Protein AF-A0A3P7NW71-F1 (afdb_monomer_lite)

Foldseek 3Di:
DPDADDLEFDDQDDQDPVNVVVLVVVLVVQLPDPVVVVVLVVCVVVPNADPDSVRRSVVVCCQFVVACDPPDGRGDGNVCQQAQFHQDPNDTHNPDHVVNVVVVVVVD

Radius of gyration: 15.37 Å; chains: 1; bounding box: 34×36×39 Å

Sequence (108 aa):
MTKLLHAEVGVSEQETPDEKKEQDTFLDALMNSPVMKEVHKYLVSIRLAPRTPKDFKELLRKLWFTRYRRGRPNDSSGFEHVFVGEIKNGEVTGFHNWVTFCEQEAKG

Structure (mmCIF, N/CA/C/O backbone):
data_AF-A0A3P7NW71-F1
#
_entry.id   AF-A0A3P7NW71-F1
#
loop_
_atom_site.group_PDB
_atom_site.id
_atom_site.type_symbol
_atom_site.label_atom_id
_atom_site.label_alt_id
_atom_site.label_comp_id
_atom_site.label_asym_id
_atom_site.label_entity_id
_atom_site.label_seq_id
_atom_site.pdbx_PDB_ins_code
_atom_site.Cartn_x
_atom_site.Cartn_y
_atom_site.Cartn_z
_atom_site.occupancy
_atom_site.B_iso_or_equiv
_atom_site.auth_seq_id
_atom_site.auth_comp_id
_atom_site.auth_asym_id
_atom_site.auth_atom_id
_atom_site.pdbx_PDB_model_num
ATOM 1 N N . MET A 1 1 ? -6.112 -4.523 16.180 1.00 43.19 1 MET A N 1
ATOM 2 C CA . MET A 1 1 ? -5.558 -3.759 15.040 1.00 43.19 1 MET A CA 1
ATOM 3 C C . MET A 1 1 ? -6.007 -2.293 15.139 1.00 43.19 1 MET A C 1
ATOM 5 O O . MET A 1 1 ? -6.425 -1.691 14.166 1.00 43.19 1 MET A O 1
ATOM 9 N N . THR A 1 2 ? -6.009 -1.709 16.344 1.00 37.69 2 THR A N 1
ATOM 10 C CA . THR A 1 2 ? -7.064 -0.741 16.716 1.00 37.69 2 THR A CA 1
ATOM 11 C C . THR A 1 2 ? -6.586 0.702 16.881 1.00 37.69 2 THR A C 1
ATOM 13 O O . THR A 1 2 ? -7.177 1.443 17.659 1.00 37.69 2 THR A O 1
ATOM 16 N N . LYS A 1 3 ? -5.509 1.124 16.212 1.00 46.59 3 LYS A N 1
ATOM 17 C CA . LYS A 1 3 ? -4.947 2.460 16.476 1.00 46.59 3 LYS A CA 1
ATOM 18 C C . LYS A 1 3 ? -4.330 3.164 15.271 1.00 46.59 3 LYS A C 1
ATOM 20 O O . LYS A 1 3 ? -3.383 3.914 15.441 1.00 46.59 3 LYS A O 1
ATOM 25 N N . LEU A 1 4 ? -4.829 2.876 14.076 1.00 51.03 4 LEU A N 1
ATOM 26 C CA . LEU A 1 4 ? -4.098 3.199 12.854 1.00 51.03 4 LEU A CA 1
ATOM 27 C C . LEU A 1 4 ? -4.717 4.310 12.010 1.00 51.03 4 LEU A C 1
ATOM 29 O O . LEU A 1 4 ? -4.003 4.904 11.215 1.00 51.03 4 LEU A O 1
ATOM 33 N N . LEU A 1 5 ? -6.032 4.539 12.078 1.00 53.88 5 LEU A N 1
ATOM 34 C CA . LEU A 1 5 ? -6.717 5.314 11.039 1.00 53.88 5 LEU A CA 1
ATOM 35 C C . LEU A 1 5 ? -7.794 6.194 11.672 1.00 53.88 5 LEU A C 1
ATOM 37 O O . LEU A 1 5 ? -8.696 5.703 12.358 1.00 53.88 5 LEU A O 1
ATOM 41 N N . HIS A 1 6 ? -7.670 7.500 11.456 1.00 59.22 6 HIS A N 1
ATOM 42 C CA . HIS A 1 6 ? -8.664 8.483 11.851 1.00 59.22 6 HIS A CA 1
ATOM 43 C C . HIS A 1 6 ? -9.752 8.522 10.775 1.00 59.22 6 HIS A C 1
ATOM 45 O O . HIS A 1 6 ? -9.500 8.870 9.628 1.00 59.22 6 HIS A O 1
ATOM 51 N N . ALA A 1 7 ? -10.983 8.151 11.134 1.00 55.59 7 ALA A N 1
ATOM 52 C CA . ALA A 1 7 ? -12.122 8.238 10.215 1.00 55.59 7 ALA A CA 1
ATOM 53 C C . ALA A 1 7 ? -12.509 9.697 9.887 1.00 55.59 7 ALA A C 1
ATOM 55 O O . ALA A 1 7 ? -13.303 9.938 8.976 1.00 55.59 7 ALA A O 1
ATOM 56 N N . GLU A 1 8 ? -11.976 10.665 10.642 1.00 54.78 8 GLU A N 1
ATOM 57 C CA . GLU A 1 8 ? -12.226 12.091 10.458 1.00 54.78 8 GLU A CA 1
ATOM 58 C C . GLU A 1 8 ? -11.307 12.689 9.394 1.00 54.78 8 GLU A C 1
ATOM 60 O O . GLU A 1 8 ? -10.094 12.794 9.559 1.00 54.78 8 GLU A O 1
ATOM 65 N N . VAL A 1 9 ? -11.915 13.156 8.308 1.00 52.72 9 VAL A N 1
ATOM 66 C CA . VAL A 1 9 ? -11.212 13.882 7.249 1.00 52.72 9 VAL A CA 1
ATOM 67 C C . VAL A 1 9 ? -11.011 15.342 7.673 1.00 52.72 9 VAL A C 1
ATOM 69 O O . VAL A 1 9 ? -11.931 15.981 8.184 1.00 52.72 9 VAL A O 1
ATOM 72 N N . GLY A 1 10 ? -9.841 15.922 7.393 1.00 49.41 10 GLY A N 1
ATOM 73 C CA . GLY A 1 10 ? -9.595 17.367 7.543 1.00 49.41 10 GLY A CA 1
ATOM 74 C C . GLY A 1 10 ? -8.638 17.778 8.668 1.00 49.41 10 GLY A C 1
ATOM 75 O O . GLY A 1 10 ? -8.471 18.982 8.896 1.00 49.41 10 GLY A O 1
ATOM 76 N N . VAL A 1 11 ? -7.974 16.826 9.328 1.00 54.38 11 VAL A N 1
ATOM 77 C CA . VAL A 1 11 ? -6.870 17.083 10.266 1.00 54.38 11 VAL A CA 1
ATOM 78 C C . VAL A 1 11 ? -5.536 16.861 9.548 1.00 54.38 11 VAL A C 1
ATOM 80 O O . VAL A 1 11 ? -5.326 15.847 8.892 1.00 54.38 11 VAL A O 1
ATOM 83 N N . SER A 1 12 ? -4.627 17.838 9.631 1.00 53.16 12 SER A N 1
ATOM 84 C CA . SER A 1 12 ? -3.265 17.679 9.111 1.00 53.16 12 SER A CA 1
ATOM 85 C C . SER A 1 12 ? -2.478 16.803 10.074 1.00 53.16 12 SER A C 1
ATOM 87 O O . SER A 1 12 ? -1.990 17.287 11.093 1.00 53.16 12 SER A O 1
ATOM 89 N N . GLU A 1 13 ? -2.316 15.539 9.733 1.00 59.84 13 GLU A N 1
ATOM 90 C CA . GLU A 1 13 ? -1.538 14.589 10.519 1.00 59.84 13 GLU A CA 1
ATOM 91 C C . GLU A 1 13 ? -0.178 14.321 9.858 1.00 59.84 13 GLU A C 1
ATOM 93 O O . GLU A 1 13 ? -0.048 14.276 8.631 1.00 59.84 13 GLU A O 1
ATOM 98 N N . GLN A 1 14 ? 0.863 14.199 10.682 1.00 65.94 14 GLN A N 1
ATOM 99 C CA . GLN A 1 14 ? 2.174 13.733 10.239 1.00 65.94 14 GLN A CA 1
ATOM 100 C C . GLN A 1 14 ? 2.241 12.226 10.446 1.00 65.94 14 GLN A C 1
ATOM 102 O O . GLN A 1 14 ? 1.896 11.753 11.524 1.00 65.94 14 GLN A O 1
ATOM 107 N N . GLU A 1 15 ? 2.718 11.503 9.431 1.00 72.75 15 GLU A N 1
ATOM 108 C CA . GLU A 1 15 ? 2.948 10.062 9.534 1.00 72.75 15 GLU A CA 1
ATOM 109 C C . GLU A 1 15 ? 3.904 9.764 10.694 1.00 72.75 15 GLU A C 1
ATOM 111 O O . GLU A 1 15 ? 5.027 10.283 10.745 1.00 72.75 15 GLU A O 1
ATOM 116 N N . THR A 1 16 ? 3.461 8.930 11.629 1.00 81.50 16 THR A N 1
ATOM 117 C CA . THR A 1 16 ? 4.293 8.517 12.759 1.00 81.50 16 THR A CA 1
ATOM 118 C C . THR A 1 16 ? 5.237 7.375 12.358 1.00 81.50 16 THR A C 1
ATOM 120 O O . THR A 1 16 ? 4.962 6.621 11.419 1.00 81.50 16 THR A O 1
ATOM 123 N N . PRO A 1 17 ? 6.368 7.182 13.065 1.00 84.81 17 PRO A N 1
ATOM 124 C CA . PRO A 1 17 ? 7.246 6.036 12.818 1.00 84.81 17 PRO A CA 1
ATOM 125 C C . PRO A 1 17 ? 6.540 4.676 12.945 1.00 84.81 17 PRO A C 1
ATOM 127 O O . PRO A 1 17 ? 6.888 3.741 12.221 1.00 84.81 17 PRO A O 1
ATOM 130 N N . ASP A 1 18 ? 5.554 4.574 13.840 1.00 84.44 18 ASP A N 1
ATOM 131 C CA . ASP A 1 18 ? 4.770 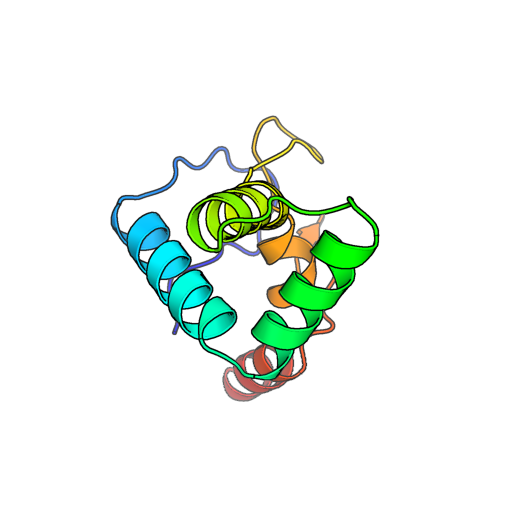3.355 14.044 1.00 84.44 18 ASP A CA 1
ATOM 132 C C . ASP A 1 18 ? 3.831 3.094 12.860 1.00 84.44 18 ASP A C 1
ATOM 134 O O . ASP A 1 18 ? 3.857 1.996 12.304 1.00 84.44 18 ASP A O 1
ATOM 138 N N . GLU A 1 19 ? 3.114 4.117 12.382 1.00 81.69 19 GLU A N 1
ATOM 139 C CA . GLU A 1 19 ? 2.273 4.015 11.179 1.00 81.69 19 GLU A CA 1
ATOM 140 C C . GLU A 1 19 ? 3.093 3.576 9.966 1.00 81.69 19 GLU A C 1
ATOM 142 O O . GLU A 1 19 ? 2.701 2.672 9.228 1.00 81.69 19 GLU A O 1
ATOM 147 N N . LYS A 1 20 ? 4.281 4.161 9.777 1.00 86.94 20 LYS A N 1
ATOM 148 C CA . LYS A 1 20 ? 5.178 3.777 8.685 1.00 86.94 20 LYS A CA 1
ATOM 149 C C . LYS A 1 20 ? 5.593 2.307 8.771 1.00 86.94 20 LYS A C 1
ATOM 151 O O . LYS A 1 20 ? 5.622 1.604 7.760 1.00 86.94 20 LYS A O 1
ATOM 156 N N . LYS A 1 21 ? 5.898 1.821 9.977 1.00 89.75 21 LYS A N 1
ATOM 157 C CA . LYS A 1 21 ? 6.245 0.414 10.215 1.00 89.75 21 LYS A CA 1
ATOM 158 C C . LYS A 1 21 ? 5.066 -0.514 9.916 1.00 89.75 21 LYS A C 1
ATOM 160 O O . LYS A 1 21 ? 5.259 -1.606 9.375 1.00 89.75 21 LYS A O 1
ATOM 165 N N . GLU A 1 22 ? 3.854 -0.100 10.251 1.00 88.12 22 GLU A N 1
ATOM 166 C CA . GLU A 1 22 ? 2.640 -0.867 9.980 1.00 88.12 22 GLU A CA 1
ATOM 167 C C . GLU A 1 22 ? 2.313 -0.903 8.483 1.00 88.12 22 GLU A C 1
ATOM 169 O O . GLU A 1 22 ? 2.054 -1.985 7.950 1.00 88.12 22 GLU A O 1
ATOM 174 N N . GLN A 1 23 ? 2.436 0.224 7.773 1.00 91.38 23 GLN A N 1
ATOM 175 C CA . GLN A 1 23 ? 2.338 0.266 6.310 1.00 91.38 23 GLN A CA 1
ATOM 176 C C . GLN A 1 23 ? 3.373 -0.650 5.648 1.00 91.38 23 GLN A C 1
ATOM 178 O O . GLN A 1 23 ? 3.044 -1.403 4.730 1.00 91.38 23 GLN A O 1
ATOM 183 N N . ASP A 1 24 ? 4.623 -0.622 6.122 1.00 93.38 24 ASP A N 1
ATOM 184 C CA . ASP A 1 24 ? 5.686 -1.487 5.610 1.00 93.38 24 ASP A CA 1
ATOM 185 C C . ASP A 1 24 ? 5.353 -2.965 5.807 1.00 93.38 24 ASP A C 1
ATOM 187 O O . ASP A 1 24 ? 5.483 -3.744 4.859 1.00 93.38 24 ASP A O 1
ATOM 191 N N . THR A 1 25 ? 4.858 -3.321 6.995 1.00 95.44 25 THR A N 1
ATOM 192 C CA . THR A 1 25 ? 4.432 -4.684 7.342 1.00 95.44 25 THR A CA 1
ATOM 193 C C . THR A 1 25 ? 3.274 -5.147 6.456 1.00 95.44 25 THR A C 1
ATOM 195 O O . THR A 1 25 ? 3.306 -6.256 5.919 1.00 95.44 25 THR A O 1
ATOM 198 N N . PHE A 1 26 ? 2.268 -4.291 6.255 1.00 94.62 26 PHE A N 1
ATOM 199 C CA . PHE A 1 26 ? 1.139 -4.565 5.368 1.00 94.62 26 PHE A CA 1
ATOM 200 C C . PHE A 1 26 ? 1.598 -4.791 3.924 1.00 94.62 26 PHE A C 1
ATOM 202 O O . PHE A 1 26 ? 1.232 -5.790 3.303 1.00 94.62 26 PHE A O 1
ATOM 209 N N . LEU A 1 27 ? 2.432 -3.894 3.392 1.00 96.00 27 LEU A N 1
ATOM 210 C CA . LEU A 1 27 ? 2.938 -3.994 2.026 1.00 96.00 27 LEU A CA 1
ATOM 211 C C . LEU A 1 27 ? 3.815 -5.234 1.832 1.00 96.00 27 LEU A C 1
ATOM 213 O O . LEU A 1 27 ? 3.734 -5.862 0.779 1.00 96.00 27 LEU A O 1
ATOM 217 N N . ASP A 1 28 ? 4.619 -5.622 2.823 1.00 96.81 28 ASP A N 1
ATOM 218 C CA . ASP A 1 28 ? 5.406 -6.858 2.759 1.00 96.81 28 ASP A CA 1
ATOM 219 C C . ASP A 1 28 ? 4.517 -8.103 2.736 1.00 96.81 28 ASP A C 1
ATOM 221 O O . ASP A 1 28 ? 4.734 -9.005 1.922 1.00 96.81 28 ASP A O 1
ATOM 225 N N . ALA A 1 29 ? 3.480 -8.152 3.574 1.00 97.38 29 ALA A N 1
ATOM 226 C CA . ALA A 1 29 ? 2.513 -9.245 3.557 1.00 97.38 29 ALA A CA 1
ATOM 227 C C . ALA A 1 29 ? 1.775 -9.320 2.207 1.00 97.38 29 ALA A C 1
ATOM 229 O O . ALA A 1 29 ? 1.671 -10.395 1.608 1.00 97.38 29 ALA A O 1
ATOM 230 N N . LEU A 1 30 ? 1.336 -8.170 1.687 1.00 96.25 30 LEU A N 1
ATOM 231 C CA . LEU A 1 30 ? 0.654 -8.055 0.402 1.00 96.25 30 LEU A CA 1
ATOM 232 C C . LEU A 1 30 ? 1.540 -8.551 -0.746 1.00 96.25 30 LEU A C 1
ATOM 234 O O . LEU A 1 30 ? 1.118 -9.417 -1.511 1.00 96.25 30 LEU A O 1
ATOM 238 N N . MET A 1 31 ? 2.779 -8.059 -0.831 1.00 97.31 31 MET A N 1
ATOM 239 C CA . MET A 1 31 ? 3.761 -8.427 -1.859 1.00 97.31 31 MET A CA 1
ATOM 240 C C . MET A 1 31 ? 4.128 -9.915 -1.837 1.00 97.31 31 MET A C 1
ATOM 242 O O . MET A 1 31 ? 4.432 -10.500 -2.879 1.00 97.31 31 MET A O 1
ATOM 246 N N . ASN A 1 32 ? 4.081 -10.552 -0.665 1.00 97.06 32 ASN A N 1
ATOM 247 C CA . ASN A 1 32 ? 4.370 -11.976 -0.524 1.00 97.06 32 ASN A CA 1
ATOM 248 C C . ASN A 1 32 ? 3.213 -12.890 -0.957 1.00 97.06 32 ASN A C 1
ATOM 250 O O . ASN A 1 32 ? 3.451 -14.076 -1.223 1.00 97.06 32 ASN A O 1
ATOM 254 N N . SER A 1 33 ? 1.995 -12.357 -1.084 1.00 97.88 33 SER A N 1
ATOM 255 C CA . SER A 1 33 ? 0.821 -13.131 -1.491 1.00 97.88 33 SER A CA 1
ATOM 256 C C . SER A 1 33 ? 0.915 -13.632 -2.946 1.00 97.88 33 SER A C 1
ATOM 258 O O . SER A 1 33 ? 1.454 -12.935 -3.812 1.00 97.88 33 SER A O 1
ATOM 260 N N . PRO A 1 34 ? 0.365 -14.821 -3.265 1.00 98.00 34 PRO A N 1
ATOM 261 C CA . PRO A 1 34 ? 0.308 -15.316 -4.644 1.00 98.00 34 PRO A CA 1
ATOM 262 C C . PRO A 1 34 ? -0.438 -14.367 -5.591 1.00 98.00 34 PRO A C 1
ATOM 264 O O . PRO A 1 34 ? -0.000 -14.143 -6.715 1.00 98.00 34 PRO A O 1
ATOM 267 N N . VAL A 1 35 ? -1.527 -13.758 -5.112 1.00 98.12 35 VAL A N 1
ATOM 268 C CA . VAL A 1 35 ? -2.349 -12.830 -5.901 1.00 98.12 35 VAL A CA 1
ATOM 269 C C . VAL A 1 35 ? -1.536 -11.610 -6.324 1.00 98.12 35 VAL A C 1
ATOM 271 O O . VAL A 1 35 ? -1.512 -11.271 -7.504 1.00 98.12 35 VAL A O 1
ATOM 274 N N . MET A 1 36 ? -0.820 -10.972 -5.392 1.00 97.69 36 MET A N 1
ATOM 275 C CA . MET A 1 36 ? -0.049 -9.773 -5.726 1.00 97.69 36 MET A CA 1
ATOM 276 C C . MET A 1 36 ? 1.139 -10.079 -6.640 1.00 97.69 36 MET A C 1
ATOM 278 O O . MET A 1 36 ? 1.494 -9.255 -7.480 1.00 97.69 36 MET A O 1
ATOM 282 N N . LYS A 1 37 ? 1.725 -11.278 -6.536 1.00 98.06 37 LYS A N 1
ATOM 283 C CA . LYS A 1 37 ? 2.776 -11.733 -7.458 1.00 98.06 37 LYS A CA 1
ATOM 284 C C . LYS A 1 37 ? 2.262 -11.839 -8.896 1.00 98.06 37 LYS A C 1
ATOM 286 O O . LYS A 1 37 ? 2.940 -11.373 -9.811 1.00 98.06 37 LYS A O 1
ATOM 291 N N . GLU A 1 38 ? 1.058 -12.375 -9.100 1.00 98.44 38 GLU A N 1
ATOM 292 C CA . GLU A 1 38 ? 0.440 -12.425 -10.433 1.00 98.44 38 GLU A CA 1
ATOM 293 C C . GLU A 1 38 ? 0.038 -11.033 -10.940 1.00 98.44 38 GLU A C 1
ATOM 295 O O . GLU A 1 38 ? 0.286 -10.713 -12.103 1.00 98.44 38 GLU A O 1
ATOM 300 N N . VAL A 1 39 ? -0.487 -10.162 -10.068 1.00 98.19 39 VAL A N 1
ATOM 301 C CA . VAL A 1 39 ? -0.767 -8.756 -10.414 1.00 98.19 39 VAL A CA 1
ATOM 302 C C . VAL A 1 39 ? 0.509 -8.048 -10.870 1.00 98.19 39 VAL A C 1
ATOM 304 O O . VAL A 1 39 ? 0.517 -7.419 -11.928 1.00 98.19 39 VAL A O 1
ATOM 307 N N . HIS A 1 40 ? 1.607 -8.179 -10.118 1.00 98.50 40 HIS A N 1
ATOM 308 C CA . HIS A 1 40 ? 2.887 -7.565 -10.470 1.00 98.50 40 HIS A CA 1
ATOM 309 C C . HIS A 1 40 ? 3.390 -8.069 -11.825 1.00 98.50 40 HIS A C 1
ATOM 311 O O . HIS A 1 40 ? 3.704 -7.265 -12.704 1.00 98.50 40 HIS A O 1
ATOM 317 N N . LYS A 1 41 ? 3.385 -9.390 -12.035 1.00 98.38 41 LYS A N 1
ATOM 318 C CA . LYS A 1 41 ? 3.777 -10.019 -13.303 1.00 98.38 41 LYS A CA 1
ATOM 319 C C . LYS A 1 41 ? 2.944 -9.506 -14.480 1.00 98.38 41 LYS A C 1
ATOM 321 O O . LYS A 1 41 ? 3.508 -9.150 -15.517 1.00 98.38 41 LYS A O 1
ATOM 326 N N . TYR A 1 42 ? 1.624 -9.428 -14.318 1.00 98.56 42 TYR A N 1
ATOM 327 C CA . TYR A 1 42 ? 0.725 -8.920 -15.349 1.00 98.56 42 TYR A CA 1
ATOM 328 C C . TYR A 1 42 ? 1.005 -7.447 -15.668 1.00 98.56 42 TYR A C 1
ATOM 330 O O . TYR A 1 42 ? 1.255 -7.115 -16.827 1.00 98.56 42 TYR A O 1
ATOM 338 N N . LEU A 1 43 ? 1.060 -6.573 -14.659 1.00 98.44 43 LEU A N 1
ATOM 339 C CA . LEU A 1 43 ? 1.301 -5.140 -14.857 1.00 98.44 43 LEU A CA 1
ATOM 340 C C . LEU A 1 43 ? 2.671 -4.855 -15.491 1.00 98.44 43 LEU A C 1
ATOM 342 O O . LEU A 1 43 ? 2.791 -3.953 -16.322 1.00 98.44 43 LEU A O 1
ATOM 346 N N . VAL A 1 44 ? 3.696 -5.647 -15.157 1.00 98.38 44 VAL A N 1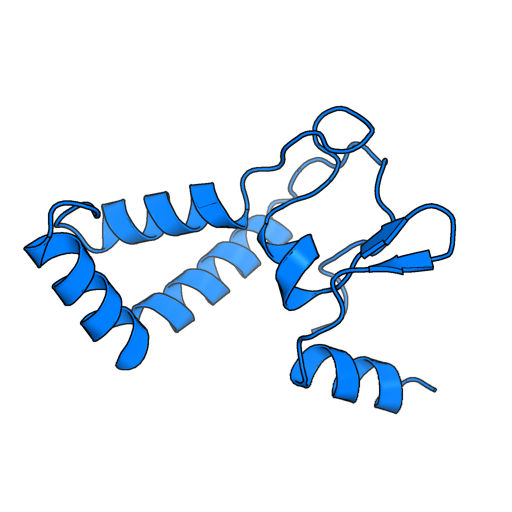
ATOM 347 C CA . VAL A 1 44 ? 5.008 -5.586 -15.819 1.00 98.38 44 VAL A CA 1
ATOM 348 C C . VAL A 1 44 ? 4.904 -5.986 -17.291 1.00 98.38 44 VAL A C 1
ATOM 350 O O . VAL A 1 44 ? 5.488 -5.311 -18.142 1.00 98.38 44 VAL A O 1
ATOM 353 N N . SER A 1 45 ? 4.145 -7.040 -17.615 1.00 98.25 45 SER A N 1
ATOM 354 C CA . SER A 1 45 ? 3.978 -7.510 -18.999 1.00 98.25 45 SER A CA 1
ATOM 355 C C . SER A 1 45 ? 3.347 -6.453 -19.915 1.00 98.25 45 SER A C 1
ATOM 357 O O . SER A 1 45 ? 3.741 -6.330 -21.075 1.00 98.25 45 SER A O 1
ATOM 359 N N . ILE A 1 46 ? 2.454 -5.622 -19.365 1.00 98.31 46 ILE A N 1
ATOM 360 C CA . ILE A 1 46 ? 1.793 -4.515 -20.073 1.00 98.31 46 ILE A CA 1
ATOM 361 C C . ILE A 1 46 ? 2.465 -3.151 -19.847 1.00 98.31 46 ILE A C 1
ATOM 363 O O . ILE A 1 46 ? 1.932 -2.127 -20.264 1.00 98.31 46 ILE A O 1
ATOM 367 N N . ARG A 1 47 ? 3.653 -3.122 -19.226 1.00 97.19 47 ARG A N 1
ATOM 368 C CA . ARG A 1 47 ? 4.473 -1.914 -18.994 1.00 97.19 47 ARG A CA 1
ATOM 369 C C . ARG A 1 47 ? 3.809 -0.834 -18.123 1.00 97.19 47 ARG A C 1
ATOM 371 O O . ARG A 1 47 ? 4.158 0.337 -18.243 1.00 97.19 47 ARG A O 1
ATOM 378 N N . LEU A 1 48 ? 2.902 -1.222 -17.226 1.00 97.44 48 LEU A N 1
ATOM 379 C CA . LEU A 1 48 ? 2.253 -0.319 -16.264 1.00 97.44 48 LEU A CA 1
ATOM 380 C C . LEU A 1 48 ? 2.862 -0.374 -14.855 1.00 97.44 48 LEU A C 1
ATOM 382 O O . LEU A 1 48 ? 2.470 0.409 -13.994 1.00 97.44 48 LEU A O 1
ATOM 386 N N . ALA A 1 49 ? 3.823 -1.269 -14.605 1.00 97.56 49 ALA A N 1
ATOM 387 C CA . ALA A 1 49 ? 4.527 -1.360 -13.328 1.00 97.56 49 ALA A CA 1
ATOM 388 C C . ALA A 1 49 ? 6.052 -1.502 -13.498 1.00 97.56 49 ALA A C 1
ATOM 390 O O . ALA A 1 49 ? 6.516 -2.075 -14.491 1.00 97.56 49 ALA A O 1
ATOM 391 N N . PRO A 1 50 ? 6.845 -1.031 -12.514 1.00 97.62 50 PRO A N 1
ATOM 392 C CA . PRO A 1 50 ? 8.272 -1.312 -12.430 1.00 97.62 50 PRO A CA 1
ATOM 393 C C . PRO A 1 50 ? 8.567 -2.811 -12.395 1.00 97.62 50 PRO A C 1
ATOM 395 O O . PRO A 1 50 ? 7.827 -3.596 -11.806 1.00 97.62 50 PRO A O 1
ATOM 398 N N . ARG A 1 51 ? 9.698 -3.210 -12.984 1.00 96.81 51 ARG A N 1
ATOM 399 C CA . ARG A 1 51 ? 10.092 -4.625 -13.071 1.00 96.81 51 ARG A CA 1
ATOM 400 C C . ARG A 1 51 ? 10.500 -5.222 -11.729 1.00 96.81 51 ARG A C 1
ATOM 402 O O . ARG A 1 51 ? 10.314 -6.417 -11.525 1.00 96.81 51 ARG A O 1
ATOM 409 N N . THR A 1 52 ? 11.091 -4.428 -10.837 1.00 97.50 52 THR A N 1
ATOM 410 C CA . THR A 1 52 ? 11.603 -4.955 -9.569 1.00 97.50 52 THR A CA 1
ATOM 411 C C . THR A 1 52 ? 10.498 -4.967 -8.506 1.00 97.50 52 THR A C 1
ATOM 413 O O . THR A 1 52 ? 9.711 -4.019 -8.435 1.00 97.50 52 THR A O 1
ATOM 416 N N . PRO A 1 53 ? 10.433 -6.000 -7.645 1.00 95.62 53 PRO A N 1
ATOM 417 C CA . PRO A 1 53 ? 9.487 -6.020 -6.529 1.00 95.62 53 PRO A CA 1
ATOM 418 C C . PRO A 1 53 ? 9.668 -4.834 -5.576 1.00 95.62 53 PRO A C 1
ATOM 420 O O . PRO A 1 53 ? 8.687 -4.301 -5.070 1.00 95.62 53 PRO A O 1
ATOM 423 N N . LYS A 1 54 ? 10.913 -4.381 -5.368 1.00 97.00 54 LYS A N 1
ATOM 424 C CA . LYS A 1 54 ? 11.216 -3.211 -4.534 1.00 97.00 54 LYS A CA 1
ATOM 425 C C . LYS A 1 54 ? 10.541 -1.954 -5.082 1.00 97.00 54 LYS A C 1
ATOM 427 O O . LYS A 1 54 ? 9.822 -1.282 -4.352 1.00 97.00 54 LYS A O 1
ATOM 432 N N . ASP A 1 55 ? 10.724 -1.667 -6.368 1.00 97.50 55 ASP A N 1
ATOM 433 C CA . ASP A 1 55 ? 10.144 -0.473 -6.988 1.00 97.50 55 ASP A CA 1
ATOM 434 C C . ASP A 1 55 ? 8.617 -0.582 -7.103 1.00 97.50 55 ASP A C 1
ATOM 436 O O . ASP A 1 55 ? 7.914 0.423 -7.013 1.00 97.50 55 ASP A O 1
ATOM 440 N N . PHE A 1 56 ? 8.083 -1.797 -7.257 1.00 97.62 56 PHE A N 1
ATOM 441 C CA . PHE A 1 56 ? 6.641 -2.027 -7.218 1.00 97.62 56 PHE A CA 1
ATOM 442 C C . PHE A 1 56 ? 6.055 -1.808 -5.814 1.00 97.62 56 PHE A C 1
ATOM 444 O O . PHE A 1 56 ? 5.007 -1.178 -5.695 1.00 97.62 56 PHE A O 1
ATOM 451 N N . LYS A 1 57 ? 6.755 -2.217 -4.743 1.00 97.19 57 LYS A N 1
ATOM 452 C CA . LYS A 1 57 ? 6.378 -1.882 -3.358 1.00 97.19 57 LYS A CA 1
ATOM 453 C C . LYS A 1 57 ? 6.345 -0.366 -3.152 1.00 97.19 57 LYS A C 1
ATOM 455 O O . LYS A 1 57 ? 5.388 0.145 -2.579 1.00 97.19 57 LYS A O 1
ATOM 460 N N . GLU A 1 58 ? 7.339 0.361 -3.666 1.00 96.00 58 GLU A N 1
ATOM 461 C CA . GLU A 1 58 ? 7.349 1.830 -3.615 1.00 96.00 58 GLU A CA 1
ATOM 462 C C . GLU A 1 58 ? 6.196 2.456 -4.411 1.00 96.00 58 GLU A C 1
ATOM 464 O O . GLU A 1 5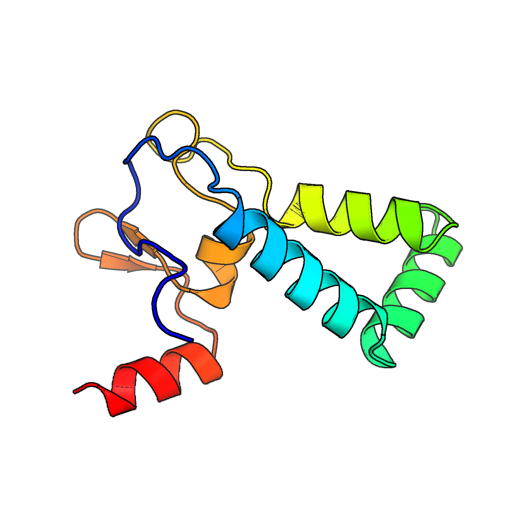8 ? 5.594 3.429 -3.954 1.00 96.00 58 GLU A O 1
ATOM 469 N N . LEU A 1 59 ? 5.852 1.898 -5.577 1.00 95.62 59 LEU A N 1
ATOM 470 C CA . LEU A 1 59 ? 4.679 2.324 -6.344 1.00 95.62 59 LEU A CA 1
ATOM 471 C C . LEU A 1 59 ? 3.390 2.127 -5.536 1.00 95.62 59 LEU A C 1
ATOM 473 O O . LEU A 1 59 ? 2.589 3.054 -5.450 1.00 95.62 59 LEU A O 1
ATOM 477 N N . LEU A 1 60 ? 3.200 0.954 -4.924 1.00 95.56 60 LEU A N 1
ATOM 478 C CA . LEU A 1 60 ? 2.033 0.667 -4.089 1.00 95.56 60 LEU A CA 1
ATOM 479 C C . LEU A 1 60 ? 1.976 1.588 -2.872 1.00 95.56 60 LEU A C 1
ATOM 481 O O . LEU A 1 60 ? 0.908 2.115 -2.570 1.00 95.56 60 LEU A O 1
ATOM 485 N N . ARG A 1 61 ? 3.115 1.842 -2.216 1.00 93.81 61 ARG A N 1
ATOM 486 C CA . ARG A 1 61 ? 3.173 2.780 -1.092 1.00 93.81 61 ARG A CA 1
ATOM 487 C C . ARG A 1 61 ? 2.720 4.168 -1.516 1.00 93.81 61 ARG A C 1
ATOM 489 O O . ARG A 1 61 ? 1.855 4.754 -0.877 1.00 93.81 61 ARG A O 1
ATOM 496 N N . LYS A 1 62 ? 3.249 4.662 -2.637 1.00 90.69 62 LYS A N 1
ATOM 497 C CA . LYS A 1 62 ? 2.844 5.958 -3.185 1.00 90.69 62 LYS A CA 1
ATOM 498 C C . LYS A 1 62 ? 1.367 5.987 -3.563 1.00 90.69 62 LYS A C 1
ATOM 500 O O . LYS A 1 62 ? 0.715 6.993 -3.323 1.00 90.69 62 LYS A O 1
ATOM 505 N N . LEU A 1 63 ? 0.837 4.918 -4.142 1.00 90.75 63 LEU A N 1
ATOM 506 C CA . LEU A 1 63 ? -0.557 4.879 -4.570 1.00 90.75 63 LEU A CA 1
ATOM 507 C C . LEU A 1 63 ? -1.526 4.895 -3.380 1.00 90.75 63 LEU A C 1
ATOM 509 O O . LEU A 1 63 ? -2.522 5.611 -3.410 1.00 90.75 63 LEU A O 1
ATOM 513 N N . TRP A 1 64 ? -1.235 4.106 -2.347 1.00 90.31 64 TRP A N 1
ATOM 514 C CA . TRP A 1 64 ? -2.174 3.856 -1.255 1.00 90.31 64 TRP A CA 1
ATOM 515 C C . TRP A 1 64 ? -1.983 4.778 -0.054 1.00 90.31 64 TRP A C 1
ATOM 517 O O . TRP A 1 64 ? -2.978 5.174 0.546 1.00 90.31 64 TRP A O 1
ATOM 527 N N . PHE A 1 65 ? -0.743 5.156 0.263 1.00 87.88 65 PHE A N 1
ATOM 528 C CA . PHE A 1 65 ? -0.404 5.885 1.490 1.00 87.88 65 PHE A CA 1
ATOM 529 C C . PHE A 1 65 ? 0.108 7.311 1.249 1.00 87.88 65 PHE A C 1
ATOM 531 O O . PHE A 1 65 ? 0.259 8.067 2.206 1.00 87.88 65 PHE A O 1
ATOM 538 N N . THR A 1 66 ? 0.326 7.740 -0.007 1.00 84.38 66 THR A N 1
ATOM 539 C CA . THR A 1 66 ? 0.520 9.181 -0.254 1.00 84.38 66 THR A CA 1
ATOM 540 C C . THR A 1 66 ? -0.756 9.909 0.130 1.00 84.38 66 THR A C 1
ATOM 542 O O . THR A 1 66 ? -1.820 9.660 -0.440 1.00 84.38 66 THR A O 1
ATOM 545 N N . ARG A 1 67 ? -0.632 10.838 1.075 1.00 75.31 67 ARG A N 1
ATOM 546 C CA . ARG A 1 67 ? -1.730 11.721 1.448 1.00 75.31 67 ARG A CA 1
ATOM 547 C C . ARG A 1 67 ? -1.951 12.755 0.353 1.00 75.31 67 ARG A C 1
ATOM 549 O O . ARG A 1 67 ? -1.001 13.342 -0.165 1.00 75.31 67 ARG A O 1
ATOM 556 N N . TYR A 1 68 ? -3.203 12.981 -0.003 1.00 67.88 68 TYR A N 1
ATOM 557 C CA . TYR A 1 68 ? -3.605 14.016 -0.948 1.00 67.88 68 TYR A CA 1
ATOM 558 C C . TYR A 1 68 ? -4.759 14.828 -0.365 1.00 67.88 68 TYR A C 1
ATOM 560 O O . TYR A 1 68 ? -5.339 14.482 0.656 1.00 67.88 68 TYR A O 1
ATOM 568 N N . ARG A 1 69 ? -5.036 15.975 -0.987 1.00 65.50 69 ARG A N 1
ATOM 569 C CA . ARG A 1 69 ? -6.042 16.934 -0.527 1.00 65.50 69 ARG A CA 1
ATOM 570 C C . ARG A 1 69 ? -7.419 16.597 -1.099 1.00 65.50 69 ARG A C 1
ATOM 572 O O . ARG A 1 69 ? -7.587 16.677 -2.315 1.00 65.50 69 ARG A O 1
ATOM 579 N N . ARG A 1 70 ? -8.413 16.343 -0.244 1.00 59.91 70 ARG A N 1
ATOM 580 C CA . ARG A 1 70 ? -9.844 16.251 -0.610 1.00 59.91 70 ARG A CA 1
ATOM 581 C C . ARG A 1 70 ? -10.701 17.381 -0.018 1.00 59.91 70 ARG A C 1
ATOM 583 O O . ARG A 1 70 ? -11.691 17.765 -0.639 1.00 59.91 70 ARG A O 1
ATOM 590 N N . GLY A 1 71 ? -10.308 17.965 1.115 1.00 55.84 71 GLY A N 1
ATOM 591 C CA . GLY A 1 71 ? -10.912 19.153 1.741 1.00 55.84 71 GLY A CA 1
ATOM 592 C C . GLY A 1 71 ? -9.860 20.160 2.234 1.00 55.84 71 GLY A C 1
ATOM 593 O O . GLY A 1 71 ? -9.869 21.329 1.830 1.00 55.84 71 GLY A O 1
ATOM 594 N N . ARG A 1 72 ? -8.876 19.705 3.020 1.00 53.94 72 ARG A N 1
ATOM 595 C CA . ARG A 1 72 ? -7.670 20.456 3.439 1.00 53.94 72 ARG A CA 1
ATOM 596 C C . ARG A 1 72 ? -6.390 19.787 2.908 1.00 53.94 72 ARG A C 1
ATOM 598 O O . ARG A 1 72 ? -6.439 18.631 2.511 1.00 53.94 72 ARG A O 1
ATOM 605 N N . PRO A 1 73 ? -5.243 20.489 2.814 1.00 48.56 73 PRO A N 1
ATOM 606 C CA . PRO A 1 73 ? -3.986 19.846 2.423 1.00 48.56 73 PRO A CA 1
ATOM 607 C C . PRO A 1 73 ? -3.655 18.629 3.312 1.00 48.56 73 PRO A C 1
ATOM 609 O O . PRO A 1 73 ? -3.673 18.771 4.529 1.00 48.56 73 PRO A O 1
ATOM 612 N N . ASN A 1 74 ? -3.320 17.487 2.694 1.00 58.16 74 ASN A N 1
ATOM 613 C CA . ASN A 1 74 ? -2.869 16.233 3.333 1.00 58.16 74 ASN A CA 1
ATOM 614 C C . ASN A 1 74 ? -3.872 15.562 4.290 1.00 58.16 74 ASN A C 1
ATOM 616 O O . ASN A 1 74 ? -3.475 15.082 5.349 1.00 58.16 74 ASN A O 1
ATOM 620 N N . ASP A 1 75 ? -5.152 15.525 3.923 1.00 65.25 75 ASP A N 1
ATOM 621 C CA . ASP A 1 75 ? -6.229 15.106 4.823 1.00 65.25 75 ASP A CA 1
ATOM 622 C C . ASP A 1 75 ? -6.741 13.670 4.637 1.00 65.25 75 ASP A C 1
ATOM 624 O O . ASP A 1 75 ? -7.525 13.225 5.467 1.00 65.25 75 ASP A O 1
ATOM 628 N N . SER A 1 76 ? -6.351 12.963 3.571 1.00 67.69 76 SER A N 1
ATOM 629 C CA . SER A 1 76 ? -6.766 11.574 3.317 1.00 67.69 76 SER A CA 1
ATOM 630 C C . SER A 1 76 ? -5.777 10.837 2.402 1.00 67.69 76 SER A C 1
ATOM 632 O O . SER A 1 76 ? -5.010 11.448 1.647 1.00 67.69 76 SER A O 1
ATOM 634 N N . SER A 1 77 ? -5.789 9.507 2.467 1.00 80.06 77 SER A N 1
ATOM 635 C CA . SER A 1 77 ? -5.045 8.581 1.612 1.00 80.06 77 SER A CA 1
ATOM 636 C C . SER A 1 77 ? -5.974 7.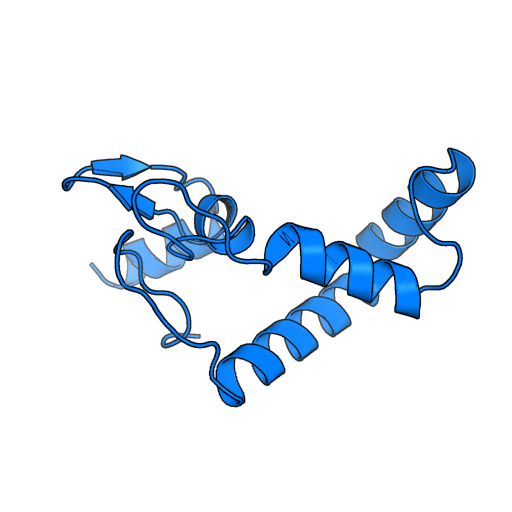638 0.832 1.00 80.06 77 SER A C 1
ATOM 638 O O . SER A 1 77 ? -7.157 7.469 1.132 1.00 80.06 77 SER A O 1
ATOM 640 N N . GLY A 1 78 ? -5.449 6.991 -0.215 1.00 82.00 78 GLY A N 1
ATOM 641 C CA . GLY A 1 78 ? -6.223 6.004 -0.978 1.00 82.00 78 GLY A CA 1
ATOM 642 C C . GLY A 1 78 ? -6.629 4.808 -0.113 1.00 82.00 78 GLY A C 1
ATOM 643 O O . GLY A 1 78 ? -7.696 4.231 -0.313 1.00 82.00 78 GLY A O 1
ATOM 644 N N . PHE A 1 79 ? -5.783 4.459 0.859 1.00 84.94 79 PHE A N 1
ATOM 645 C CA . PHE A 1 79 ? -6.016 3.355 1.776 1.00 84.94 79 PHE A CA 1
ATOM 646 C C . PHE A 1 79 ? -7.192 3.629 2.715 1.00 84.94 79 PHE A C 1
ATOM 648 O O . PHE A 1 79 ? -8.095 2.800 2.807 1.00 84.94 79 PHE A O 1
ATOM 655 N N . GLU A 1 80 ? -7.223 4.803 3.348 1.00 77.81 80 GLU A N 1
ATOM 656 C CA . GLU A 1 80 ? -8.325 5.224 4.226 1.00 77.81 80 GLU A CA 1
ATOM 657 C C . GLU A 1 80 ? -9.659 5.198 3.485 1.00 77.81 80 GLU A C 1
ATOM 659 O O . GLU A 1 80 ? -10.608 4.543 3.918 1.00 77.81 80 GLU A O 1
ATOM 664 N N . HIS A 1 81 ? -9.687 5.802 2.298 1.00 77.19 81 HIS A N 1
ATOM 665 C CA . HIS A 1 81 ? -10.899 5.892 1.501 1.00 77.19 81 HIS A CA 1
ATOM 666 C C . HIS A 1 81 ? -11.507 4.533 1.119 1.00 77.19 81 HIS A C 1
ATOM 668 O O . HIS A 1 81 ? -12.726 4.401 1.073 1.00 77.19 81 HIS A O 1
ATOM 674 N N . VAL A 1 82 ? -10.677 3.533 0.802 1.00 79.50 82 VAL A N 1
ATOM 675 C CA . VAL A 1 82 ? -11.144 2.242 0.263 1.00 79.50 82 VAL A CA 1
ATOM 676 C C . VAL A 1 82 ? -11.302 1.173 1.345 1.00 79.50 82 VAL A C 1
ATOM 678 O O . VAL A 1 82 ? -12.202 0.337 1.254 1.00 79.50 82 VAL A O 1
ATOM 681 N N . PHE A 1 83 ? -10.418 1.158 2.345 1.00 79.19 83 PHE A N 1
ATOM 682 C CA . PHE A 1 83 ? -10.346 0.072 3.325 1.00 79.19 83 PHE A CA 1
ATOM 683 C C . PHE A 1 83 ? -10.890 0.449 4.701 1.00 79.19 83 PHE A C 1
ATOM 685 O O . PHE A 1 83 ? -11.376 -0.433 5.403 1.00 79.19 83 PHE A O 1
ATOM 692 N N . VAL A 1 84 ? -10.854 1.723 5.090 1.00 74.88 84 VAL A N 1
ATOM 693 C CA . VAL A 1 84 ? -11.323 2.173 6.415 1.00 74.88 84 VAL A CA 1
ATOM 694 C C . VAL A 1 84 ? -12.744 2.707 6.342 1.00 74.88 84 VAL A C 1
ATOM 696 O O . VAL A 1 84 ? -13.548 2.456 7.236 1.00 74.88 84 VAL A O 1
ATOM 699 N N . GLY A 1 85 ? -13.056 3.406 5.252 1.00 68.31 85 GLY A N 1
ATOM 700 C CA . GLY A 1 85 ? -14.206 4.293 5.184 1.00 68.31 85 GLY A CA 1
ATOM 701 C C . GLY A 1 85 ? -13.880 5.648 5.814 1.00 68.31 85 GLY A C 1
ATOM 702 O O . GLY A 1 85 ? -13.085 5.761 6.745 1.00 68.31 85 GLY A O 1
ATOM 703 N N . GLU A 1 86 ? -14.493 6.692 5.275 1.00 69.75 86 GLU A N 1
ATOM 704 C CA . GLU A 1 86 ? -14.291 8.086 5.662 1.00 69.75 86 GLU A CA 1
ATOM 705 C C . GLU A 1 86 ? -15.608 8.667 6.172 1.00 69.75 86 GLU A C 1
ATOM 707 O O . GLU A 1 86 ? -16.655 8.476 5.546 1.00 69.75 86 GLU A O 1
ATOM 712 N N . ILE A 1 87 ? -15.562 9.431 7.263 1.00 66.44 87 ILE A N 1
ATOM 713 C CA . ILE A 1 87 ? -16.697 10.230 7.727 1.00 66.44 87 ILE A CA 1
ATOM 714 C C . ILE A 1 87 ? -16.493 11.659 7.242 1.00 66.44 87 ILE A C 1
ATOM 716 O O . ILE A 1 87 ? -15.642 12.396 7.742 1.00 66.44 87 ILE A O 1
ATOM 720 N N . LYS A 1 88 ? -17.300 12.078 6.271 1.00 66.44 88 LYS A N 1
ATOM 721 C CA . LYS A 1 88 ? -17.274 13.436 5.728 1.00 66.44 88 LYS A CA 1
ATOM 722 C C . LYS A 1 88 ? -18.561 14.149 6.115 1.00 66.44 88 LYS A C 1
ATOM 724 O O . LYS A 1 88 ? -19.640 13.727 5.726 1.00 66.44 88 LYS A O 1
ATOM 729 N N . ASN A 1 89 ? -18.452 15.248 6.864 1.00 66.12 89 ASN A N 1
ATOM 730 C CA . ASN A 1 89 ? -19.601 16.041 7.333 1.00 66.12 89 ASN A CA 1
ATOM 731 C C . ASN A 1 89 ? -20.661 15.224 8.108 1.00 66.12 89 ASN A C 1
ATOM 733 O O . ASN A 1 89 ? -21.847 15.526 8.029 1.00 66.12 89 ASN A O 1
ATOM 737 N N . GLY A 1 90 ? -20.244 14.192 8.847 1.00 69.00 90 GLY A N 1
ATOM 738 C CA . GLY A 1 90 ? -21.156 13.309 9.584 1.00 69.00 90 GLY A CA 1
ATOM 739 C C . GLY A 1 90 ? -21.777 12.183 8.749 1.00 69.00 90 GLY A C 1
ATOM 740 O O . GLY A 1 90 ? -22.509 11.369 9.303 1.00 69.00 90 GLY A O 1
ATOM 741 N N . GLU A 1 91 ? -21.464 12.090 7.453 1.00 70.56 91 GLU A N 1
ATOM 742 C CA . GLU A 1 91 ? -21.888 10.987 6.588 1.00 70.56 91 GLU A CA 1
ATOM 743 C C . GLU A 1 91 ? -20.746 9.995 6.353 1.00 70.56 91 GLU A C 1
ATOM 745 O O . GLU A 1 91 ? -19.609 10.383 6.077 1.00 70.56 91 GLU A O 1
ATOM 750 N N . VAL A 1 92 ? -21.058 8.699 6.432 1.00 71.94 92 VAL A N 1
ATOM 751 C CA . VAL A 1 92 ? -20.117 7.616 6.124 1.00 71.94 92 VAL A CA 1
ATOM 752 C C . VAL A 1 92 ? -20.013 7.446 4.609 1.00 71.94 92 VAL A C 1
ATOM 754 O O . VAL A 1 92 ? -21.011 7.272 3.914 1.00 71.94 92 VAL A O 1
ATOM 757 N N . THR A 1 93 ? -18.789 7.438 4.094 1.00 68.94 93 THR A N 1
ATOM 758 C CA . THR A 1 93 ? -18.471 7.234 2.677 1.00 68.94 93 THR A CA 1
ATOM 759 C C . THR A 1 93 ? -17.339 6.214 2.535 1.00 68.94 93 THR A C 1
ATOM 761 O O . THR A 1 93 ? -16.526 6.060 3.439 1.00 68.94 93 THR A O 1
ATOM 764 N N . GLY A 1 94 ? -17.281 5.469 1.425 1.00 68.12 94 GLY A N 1
ATOM 765 C CA . GLY A 1 94 ? -16.176 4.527 1.165 1.00 68.12 94 GLY A CA 1
ATOM 766 C C . GLY A 1 94 ? -16.138 3.279 2.066 1.00 68.12 94 GLY A C 1
ATOM 767 O O . GLY A 1 94 ? -15.150 2.551 2.074 1.00 68.12 94 GLY A O 1
ATOM 768 N N . PHE A 1 95 ? -17.205 2.993 2.818 1.00 76.75 95 PHE A N 1
ATOM 769 C CA . PHE A 1 95 ? -17.269 1.844 3.726 1.00 76.75 95 PHE A CA 1
ATOM 770 C C . PHE A 1 95 ? -17.729 0.570 3.005 1.00 76.75 95 PHE A C 1
ATOM 772 O O . PHE A 1 95 ? -18.910 0.221 3.001 1.00 76.75 95 PHE A O 1
ATOM 779 N N . HIS A 1 96 ? -16.792 -0.114 2.347 1.00 80.50 96 HIS A N 1
ATOM 780 C CA . HIS A 1 96 ? -17.089 -1.312 1.542 1.00 80.50 96 HIS A CA 1
ATOM 781 C C . HIS A 1 96 ? -16.272 -2.545 1.935 1.00 80.50 96 HIS A C 1
ATOM 783 O O . HIS A 1 96 ? -16.519 -3.643 1.434 1.00 80.50 96 HIS A O 1
ATOM 789 N N . ASN A 1 97 ? -15.284 -2.386 2.815 1.00 84.06 97 ASN A N 1
ATOM 790 C CA . ASN A 1 97 ? -14.452 -3.493 3.249 1.00 84.06 97 ASN A CA 1
ATOM 791 C C . ASN A 1 97 ? -15.186 -4.344 4.294 1.00 84.06 97 ASN A C 1
ATOM 793 O O . ASN A 1 97 ? -15.516 -3.863 5.374 1.00 84.06 97 ASN A O 1
ATOM 797 N N . TRP A 1 98 ? -15.412 -5.619 3.979 1.00 85.88 98 TRP A N 1
ATOM 798 C CA . TRP A 1 98 ? -16.143 -6.537 4.856 1.00 85.88 98 TRP A CA 1
ATOM 799 C C . TRP A 1 98 ? -15.413 -6.830 6.175 1.00 85.88 98 TRP A C 1
ATOM 801 O O . TRP A 1 98 ? -16.075 -7.059 7.180 1.00 85.88 98 TRP A O 1
ATOM 811 N N . VAL A 1 99 ? -14.074 -6.791 6.204 1.00 85.38 99 VAL A N 1
ATOM 812 C CA . VAL A 1 99 ? -13.310 -6.963 7.453 1.00 85.38 99 VAL A CA 1
ATOM 813 C C . VAL A 1 99 ? -13.575 -5.773 8.363 1.00 85.38 99 VAL A C 1
ATOM 815 O O . VAL A 1 99 ? -13.980 -5.961 9.505 1.00 85.38 99 VAL A O 1
ATOM 818 N N . THR A 1 100 ? -13.438 -4.556 7.835 1.00 83.06 100 THR A N 1
ATOM 819 C CA . THR A 1 100 ? -13.741 -3.328 8.574 1.00 83.06 100 THR A CA 1
ATOM 820 C C . THR A 1 100 ? -15.203 -3.296 9.015 1.00 83.06 100 THR A C 1
ATOM 822 O O . THR A 1 100 ? -15.479 -2.938 10.154 1.00 8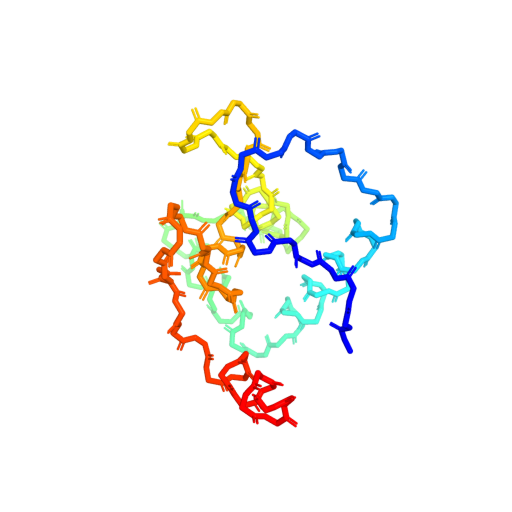3.06 100 THR A O 1
ATOM 825 N N . PHE A 1 101 ? -16.138 -3.738 8.166 1.00 84.06 101 PHE A N 1
ATOM 826 C CA . PHE A 1 101 ? -17.545 -3.900 8.535 1.00 84.06 101 PHE A CA 1
ATOM 827 C C . PHE A 1 101 ? -17.706 -4.802 9.762 1.00 84.06 101 PHE A C 1
ATOM 829 O O . PHE A 1 101 ? -18.245 -4.357 10.772 1.00 84.06 101 PHE A O 1
ATOM 836 N N . CYS A 1 102 ? -17.185 -6.031 9.710 1.00 86.75 102 CYS A N 1
ATOM 837 C CA . CYS A 1 102 ? -17.286 -6.982 10.816 1.00 86.75 102 CYS A CA 1
ATOM 838 C C . CYS A 1 102 ? -16.606 -6.469 12.095 1.00 86.75 102 CYS A C 1
ATOM 840 O O . CYS A 1 102 ? -17.115 -6.679 13.193 1.00 86.75 102 CYS A O 1
ATOM 842 N N . GLU A 1 103 ? -15.464 -5.784 11.977 1.00 85.69 103 GLU A N 1
ATOM 843 C CA . GLU A 1 103 ? -14.775 -5.199 13.130 1.00 85.69 103 GLU A CA 1
ATOM 844 C C . GLU A 1 103 ? -15.554 -4.054 13.783 1.00 85.69 103 GLU A C 1
ATOM 846 O O . GLU A 1 103 ? -15.465 -3.895 15.001 1.00 85.69 103 GLU A O 1
ATOM 851 N N . GLN A 1 104 ? -16.267 -3.232 13.007 1.00 83.44 104 GLN A N 1
ATOM 852 C CA . GLN A 1 104 ? -17.108 -2.167 13.559 1.00 83.44 104 GLN A CA 1
ATOM 853 C C . GLN A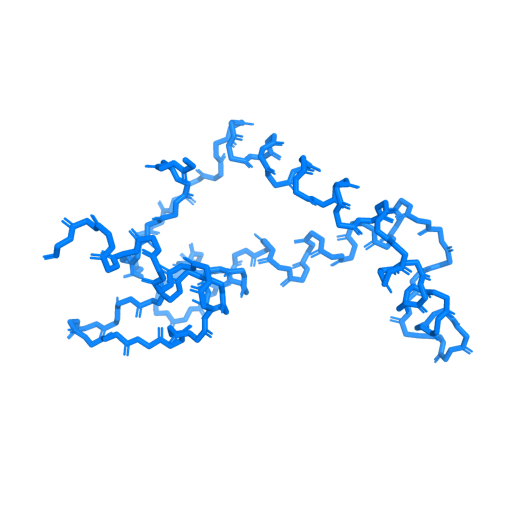 1 104 ? -18.405 -2.735 14.139 1.00 83.44 104 GLN A C 1
ATOM 855 O O . GLN A 1 104 ? -18.748 -2.388 15.260 1.00 83.44 104 GLN A O 1
ATOM 860 N N . GLU A 1 105 ? -19.055 -3.678 13.452 1.00 86.88 105 GLU A N 1
ATOM 861 C CA . GLU A 1 105 ? -20.252 -4.369 13.955 1.00 86.88 105 GLU A CA 1
ATOM 862 C C . GLU A 1 105 ? -19.992 -5.051 15.309 1.00 86.88 105 GLU A C 1
ATOM 864 O O . GLU A 1 105 ? -20.812 -4.982 16.221 1.00 86.88 105 GLU A O 1
ATOM 869 N N . ALA A 1 106 ? -18.812 -5.652 15.488 1.00 89.12 106 ALA A N 1
ATOM 870 C CA . ALA A 1 106 ? -18.424 -6.272 16.752 1.00 89.12 106 ALA A CA 1
ATOM 871 C C . ALA A 1 106 ? -18.225 -5.275 17.915 1.00 89.12 106 ALA A C 1
ATOM 873 O O . ALA A 1 106 ? -18.173 -5.701 19.070 1.00 89.12 106 ALA A O 1
ATOM 874 N N . LYS A 1 107 ? -18.078 -3.971 17.639 1.00 85.69 107 LYS A N 1
ATOM 875 C CA . LYS A 1 107 ? -17.891 -2.925 18.662 1.00 85.69 107 LYS A CA 1
ATOM 876 C C . LYS A 1 107 ? -19.211 -2.323 19.164 1.00 85.69 107 LYS A C 1
ATOM 878 O O . LYS A 1 107 ? -19.167 -1.635 20.185 1.00 85.69 107 LYS A O 1
ATOM 883 N N . GLY A 1 108 ? -20.340 -2.631 18.519 1.00 68.81 108 GLY A N 1
ATOM 884 C CA . GLY A 1 108 ? -21.671 -2.081 18.820 1.00 68.81 108 GLY A CA 1
ATOM 885 C C . GLY A 1 108 ? -21.963 -0.793 18.065 1.00 68.81 108 GLY A C 1
ATOM 886 O O . GLY A 1 108 ? -22.760 0.003 18.606 1.00 68.81 108 GLY A O 1
#

pLDDT: mean 80.9, std 16.34, range [37.69, 98.56]

InterPro domains:
  IPR018998 EndoU ribonuclease, C-terminal [PF09412] (7-108)
  IPR018998 EndoU ribonuclease, C-terminal [PS51959] (1-108)
  IPR018998 EndoU ribonuclease, C-terminal [cd21159] (3-108)
  IPR037227 Endoribonuclease EndoU-like [SSF142877] (8-108)
  IPR039787 Poly(U)-specific endoribonuclease [PTHR12439] (7-108)

Secondary structure (DSSP, 8-state):
--SS---BTT---PPPHHHHHHHHHHHHHHHHSHHHHHHHHHHHHTTSS-SSHHHHHHHHHHHHH--B-SSSTT-B-HHIIIII-EEETTEEES---HHHHHHHHTT-

Organism: Dibothriocephalus latus (NCBI:txid60516)